Protein AF-A0A353Y645-F1 (afdb_monomer_lite)

pLDDT: mean 97.94, std 1.26, range [88.69, 98.69]

Sequence (67 aa):
MKFDMGGAASVLGVFRALAELKPAVNVVGLIPSCENMPDGKAVKPGDVVTSMSGQTIEILNTDAEGR

Secondary structure (DSSP, 8-state):
-TTTTHHHHHHHHHHHHHHHH--SS--------------TTS--TT-EEE-TTS-EEE-S-TT-TT-

Structure (mmCIF, N/CA/C/O backbone):
data_AF-A0A353Y645-F1
#
_entry.id   AF-A0A353Y645-F1
#
loop_
_atom_site.group_PDB
_atom_site.id
_atom_site.type_symbol
_atom_site.label_atom_id
_atom_site.label_alt_id
_atom_site.label_comp_id
_atom_site.label_asym_id
_atom_site.label_entity_id
_atom_site.label_seq_id
_atom_site.pdbx_PDB_ins_code
_atom_site.Cartn_x
_atom_site.Cartn_y
_atom_site.Cartn_z
_atom_site.occupancy
_atom_site.B_iso_or_equiv
_atom_site.auth_seq_id
_atom_site.auth_comp_id
_atom_site.auth_asym_id
_atom_site.auth_atom_id
_atom_site.pdbx_PDB_model_num
ATOM 1 N N . MET A 1 1 ? 13.817 0.137 4.152 1.00 88.69 1 MET A N 1
ATOM 2 C CA . MET A 1 1 ? 13.105 1.346 4.618 1.00 88.69 1 MET A CA 1
ATOM 3 C C . MET A 1 1 ? 12.032 0.963 5.641 1.00 88.69 1 MET A C 1
ATOM 5 O O . MET A 1 1 ? 10.923 0.640 5.261 1.00 88.69 1 MET A O 1
ATOM 9 N N . LYS A 1 2 ? 12.334 0.932 6.95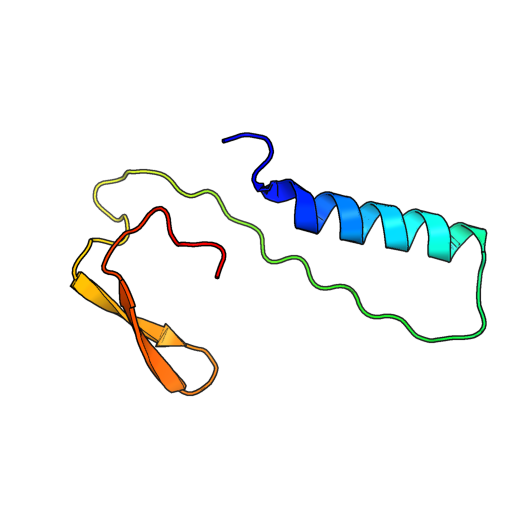1 1.00 96.25 2 LYS A N 1
ATOM 10 C CA . LYS A 1 2 ? 11.396 0.359 7.951 1.00 96.25 2 LYS A CA 1
ATOM 11 C C . LYS A 1 2 ? 10.127 1.183 8.211 1.00 96.25 2 LYS A C 1
ATOM 13 O O . LYS A 1 2 ? 9.171 0.662 8.768 1.00 96.25 2 LYS A O 1
ATOM 18 N N . PHE A 1 3 ? 10.152 2.471 7.870 1.00 97.56 3 PHE A N 1
ATOM 19 C CA . PHE A 1 3 ? 9.044 3.401 8.101 1.00 97.56 3 PHE A CA 1
ATOM 20 C C . PHE A 1 3 ? 8.163 3.607 6.865 1.00 97.56 3 PHE A C 1
ATOM 22 O O . PHE A 1 3 ? 7.236 4.408 6.917 1.00 97.56 3 PHE A O 1
ATOM 29 N N . ASP A 1 4 ? 8.409 2.864 5.785 1.00 98.31 4 ASP A N 1
ATOM 30 C CA . ASP A 1 4 ? 7.637 2.966 4.540 1.00 98.31 4 ASP A CA 1
ATOM 31 C C . ASP A 1 4 ? 6.189 2.444 4.673 1.00 98.31 4 ASP A C 1
ATOM 33 O O . ASP A 1 4 ? 5.316 2.666 3.848 1.00 98.31 4 ASP A O 1
ATOM 37 N N . MET A 1 5 ? 5.888 1.832 5.817 1.00 98.38 5 MET A N 1
ATOM 38 C CA . MET A 1 5 ? 4.548 1.449 6.264 1.00 98.38 5 MET A CA 1
ATOM 39 C C . MET A 1 5 ? 3.851 2.533 7.112 1.00 98.38 5 MET A C 1
ATOM 41 O O . MET A 1 5 ? 2.823 2.269 7.740 1.00 98.38 5 MET A O 1
ATOM 45 N N . GLY A 1 6 ? 4.392 3.756 7.165 1.00 98.38 6 GLY A N 1
ATOM 46 C CA . GLY A 1 6 ? 3.903 4.833 8.031 1.00 98.38 6 GLY A CA 1
ATOM 47 C C . GLY A 1 6 ? 2.426 5.177 7.811 1.00 98.38 6 GLY A C 1
ATOM 48 O O . GLY A 1 6 ? 1.682 5.315 8.781 1.00 98.38 6 GLY A O 1
ATOM 49 N N . GLY A 1 7 ? 1.967 5.215 6.554 1.00 98.12 7 GLY A N 1
ATOM 50 C CA . GLY A 1 7 ? 0.552 5.438 6.232 1.00 98.12 7 GLY A CA 1
ATOM 51 C C . GLY A 1 7 ? -0.365 4.345 6.793 1.00 98.12 7 GLY A C 1
ATOM 52 O O . GLY A 1 7 ? -1.393 4.645 7.399 1.00 98.12 7 GLY A O 1
ATOM 53 N N . ALA A 1 8 ? 0.044 3.077 6.683 1.00 98.50 8 ALA A N 1
ATOM 54 C CA . ALA A 1 8 ? -0.686 1.948 7.255 1.00 98.50 8 ALA A CA 1
ATOM 55 C C . ALA A 1 8 ? -0.748 2.017 8.790 1.00 98.50 8 ALA A C 1
ATOM 57 O O . ALA A 1 8 ? -1.809 1.799 9.380 1.00 98.50 8 ALA A O 1
ATOM 58 N N . ALA A 1 9 ? 0.362 2.375 9.444 1.00 98.56 9 ALA A N 1
ATOM 59 C CA . ALA A 1 9 ? 0.387 2.582 10.891 1.00 98.56 9 ALA A CA 1
ATOM 60 C C . ALA A 1 9 ? -0.565 3.701 11.332 1.00 98.56 9 ALA A C 1
ATOM 62 O O . ALA A 1 9 ? -1.272 3.541 12.327 1.00 98.56 9 ALA A O 1
ATOM 63 N N . SER A 1 10 ? -0.634 4.805 10.582 1.00 98.50 10 SER A N 1
ATOM 64 C CA . SER A 1 10 ? -1.590 5.881 10.848 1.00 98.50 10 SER A CA 1
ATOM 65 C C . SER A 1 10 ? -3.038 5.404 10.729 1.00 98.50 10 SER A C 1
ATOM 67 O O . SER A 1 10 ? -3.833 5.695 11.621 1.00 98.50 10 SER A O 1
ATOM 69 N N . VAL A 1 11 ? -3.380 4.621 9.698 1.00 98.56 11 VAL A N 1
ATOM 70 C CA . VAL A 1 11 ? -4.725 4.030 9.554 1.00 98.56 11 VAL A CA 1
ATOM 71 C C . VAL A 1 11 ? -5.065 3.143 10.756 1.00 98.56 11 VAL A C 1
ATOM 73 O O . VAL A 1 11 ? -6.127 3.312 11.355 1.00 98.56 11 VAL A O 1
ATOM 76 N N . LEU A 1 12 ? -4.163 2.250 11.175 1.00 98.56 12 LEU A N 1
ATOM 77 C CA . LEU A 1 12 ? -4.377 1.415 12.367 1.00 98.56 12 LEU A CA 1
ATOM 78 C C . LEU A 1 12 ? -4.558 2.254 13.641 1.00 98.56 12 LEU A C 1
ATOM 80 O O . LEU A 1 12 ? -5.444 1.967 14.448 1.00 98.56 12 LEU A O 1
ATOM 84 N N . GLY A 1 13 ? -3.762 3.312 13.808 1.00 98.62 13 GLY A N 1
ATOM 85 C CA . GLY A 1 13 ? -3.890 4.252 14.923 1.00 98.62 13 GLY A CA 1
ATOM 86 C C . GLY A 1 13 ? -5.244 4.970 14.944 1.00 98.62 13 GLY A C 1
ATOM 87 O O . GLY A 1 13 ? -5.864 5.083 16.001 1.00 98.62 13 GLY A O 1
ATOM 88 N N . VAL A 1 14 ? -5.755 5.383 13.780 1.00 98.50 14 VAL A N 1
ATOM 89 C CA . VAL A 1 14 ? -7.104 5.960 13.654 1.00 98.50 14 VAL A CA 1
ATOM 90 C C . VAL A 1 14 ? -8.164 4.949 14.081 1.00 98.50 14 VAL A C 1
ATOM 92 O O . VAL A 1 14 ? -9.048 5.291 14.862 1.00 98.50 14 VAL A O 1
ATOM 95 N N . PHE A 1 15 ? -8.066 3.692 13.647 1.00 98.44 15 PHE A N 1
ATOM 96 C CA . PHE A 1 15 ? -9.019 2.652 14.049 1.00 98.44 15 PHE A CA 1
ATOM 97 C C . PHE A 1 15 ? -8.980 2.357 15.551 1.00 98.44 15 PHE A C 1
ATOM 99 O O . PHE A 1 15 ? -10.027 2.118 16.156 1.00 98.44 15 PHE A O 1
ATOM 106 N N . ARG A 1 16 ? -7.802 2.451 16.179 1.00 98.56 16 ARG A N 1
ATOM 107 C CA . ARG A 1 16 ? -7.687 2.392 17.638 1.00 98.56 16 ARG A CA 1
ATOM 108 C C . ARG A 1 16 ? -8.458 3.533 18.309 1.00 98.56 16 ARG A C 1
ATOM 110 O O . ARG A 1 16 ? -9.233 3.268 19.224 1.00 98.56 16 ARG A O 1
ATOM 117 N N . ALA A 1 17 ? -8.298 4.766 17.832 1.00 98.56 17 ALA A N 1
ATOM 118 C CA . ALA A 1 17 ? -9.020 5.922 18.364 1.00 98.56 17 ALA A CA 1
ATOM 119 C C . ALA A 1 17 ? -10.542 5.826 18.132 1.00 98.56 17 ALA A C 1
ATOM 121 O O . ALA A 1 17 ? -11.330 6.139 19.022 1.00 98.56 17 ALA A O 1
ATOM 122 N N . LEU A 1 18 ? -10.975 5.341 16.964 1.00 98.38 18 LEU A N 1
ATOM 123 C CA . LEU A 1 18 ? -12.394 5.139 16.648 1.00 98.38 18 LEU A CA 1
ATOM 124 C C . LEU A 1 18 ? -13.058 4.121 17.583 1.00 98.38 18 LEU A C 1
ATOM 126 O O . LEU A 1 18 ? -14.192 4.339 18.010 1.00 98.38 18 LEU A O 1
ATOM 130 N N . ALA A 1 19 ? -12.356 3.041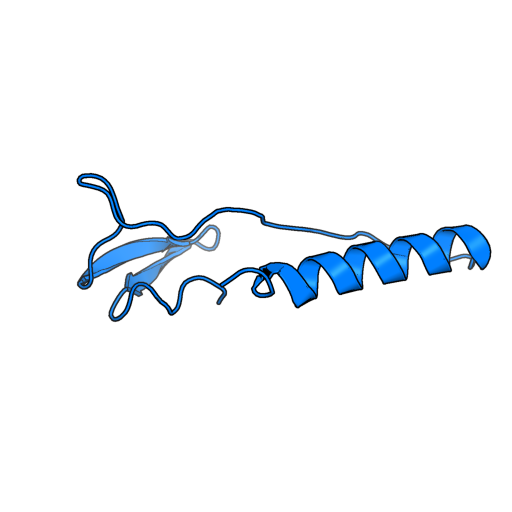 17.936 1.00 97.56 19 ALA A N 1
ATOM 131 C CA . ALA A 1 19 ? -12.858 2.038 18.874 1.00 97.56 19 ALA A CA 1
ATOM 132 C C . ALA A 1 19 ? -13.097 2.609 20.286 1.00 97.56 19 ALA A C 1
ATOM 134 O O . ALA A 1 19 ? -14.001 2.156 20.992 1.00 97.56 19 ALA A O 1
ATOM 135 N N . GLU A 1 20 ? -12.308 3.609 20.686 1.00 98.44 20 GLU A N 1
ATOM 136 C CA . GLU A 1 20 ? -12.441 4.300 21.972 1.00 98.44 20 GLU A CA 1
ATOM 137 C C . GLU A 1 20 ? -13.554 5.362 21.938 1.00 98.44 20 GLU A C 1
ATOM 139 O O . GLU A 1 20 ? -14.369 5.421 22.858 1.00 98.44 20 GLU A O 1
ATOM 144 N N . LEU A 1 21 ? -13.646 6.151 20.860 1.00 98.50 21 LEU A N 1
ATOM 145 C CA . LEU A 1 21 ? -14.628 7.237 20.718 1.00 98.50 21 LEU A CA 1
ATOM 146 C C . LEU A 1 21 ? -16.048 6.762 20.372 1.00 98.50 21 LEU A C 1
ATOM 148 O O . LEU A 1 21 ? -17.012 7.440 20.720 1.00 98.50 21 LEU A O 1
ATOM 152 N N . LYS A 1 22 ? -16.184 5.626 19.675 1.00 97.12 22 LYS A N 1
ATOM 153 C CA . LYS A 1 22 ? -17.463 5.038 19.227 1.00 97.12 22 LYS A CA 1
ATOM 154 C C . LYS A 1 22 ? -18.415 6.041 18.544 1.00 97.12 22 LYS A C 1
ATOM 156 O O . LYS A 1 22 ? -19.583 6.136 18.931 1.00 97.12 22 LYS A O 1
ATOM 161 N N . PRO A 1 23 ? -17.958 6.802 17.532 1.00 97.62 23 PRO A N 1
ATOM 162 C CA . PRO A 1 23 ? -18.841 7.712 16.816 1.00 97.62 23 PRO A CA 1
ATOM 163 C C . PRO A 1 23 ? -19.916 6.928 16.047 1.00 97.62 23 PRO A C 1
ATOM 165 O O . PRO A 1 23 ? -19.677 5.813 15.586 1.00 97.62 23 PRO A O 1
ATOM 168 N N . ALA A 1 24 ? -21.096 7.521 15.862 1.00 97.94 24 ALA A N 1
ATOM 169 C CA . ALA A 1 24 ? -22.202 6.915 15.115 1.00 97.94 24 ALA A CA 1
ATOM 170 C C . ALA A 1 24 ? -22.006 7.032 13.588 1.00 97.94 24 ALA A C 1
ATOM 172 O O . ALA A 1 24 ? -22.866 7.547 12.875 1.00 97.94 24 ALA A O 1
ATOM 173 N N . VAL A 1 25 ? -20.846 6.599 13.089 1.00 97.81 25 VAL A N 1
ATOM 174 C CA . VAL A 1 25 ? -20.491 6.596 11.665 1.00 97.81 25 VAL A CA 1
ATOM 175 C C . VAL A 1 25 ? -19.808 5.287 11.291 1.00 97.81 25 VAL A C 1
ATOM 177 O O . VAL A 1 25 ? -19.067 4.707 12.083 1.00 97.81 25 VAL A O 1
ATOM 180 N N . ASN A 1 26 ? -20.031 4.839 10.058 1.00 97.88 26 ASN A N 1
ATOM 181 C CA . ASN A 1 26 ? -19.352 3.670 9.510 1.00 97.88 26 ASN A CA 1
ATOM 182 C C . ASN A 1 26 ? -18.032 4.099 8.860 1.00 97.88 26 ASN A C 1
ATOM 184 O O . ASN A 1 26 ? -18.015 5.029 8.055 1.00 97.88 26 ASN A O 1
ATOM 188 N N . VAL A 1 27 ? -16.938 3.405 9.182 1.00 98.00 27 VAL A N 1
ATOM 189 C CA . VAL A 1 27 ? -15.599 3.666 8.630 1.00 98.00 27 VAL A CA 1
ATOM 190 C C . VAL A 1 27 ? -15.001 2.358 8.119 1.00 98.00 27 VAL A C 1
ATOM 192 O O . VAL A 1 27 ? -15.062 1.340 8.806 1.00 98.00 27 VAL A O 1
ATOM 195 N N . VAL A 1 28 ? -14.402 2.388 6.926 1.00 98.25 28 VAL A N 1
ATOM 196 C CA . VAL A 1 28 ? -13.683 1.254 6.323 1.00 98.25 28 VAL A CA 1
ATOM 197 C C . VAL A 1 28 ? -12.221 1.645 6.128 1.00 98.25 28 VAL A C 1
ATOM 199 O O . VAL A 1 28 ? -11.934 2.715 5.598 1.00 98.25 28 VAL A O 1
ATOM 202 N N . GLY A 1 29 ? -11.302 0.787 6.573 1.00 97.56 29 GLY A N 1
ATOM 203 C CA . GLY A 1 29 ? -9.858 0.973 6.441 1.00 97.56 29 GLY A CA 1
ATOM 204 C C . GLY A 1 29 ? -9.261 -0.102 5.540 1.00 97.56 29 GLY A C 1
ATOM 205 O O . GLY A 1 29 ? -9.593 -1.276 5.682 1.00 97.56 29 GLY A O 1
ATOM 206 N N . LEU A 1 30 ? -8.384 0.301 4.622 1.00 98.06 30 LEU A N 1
ATOM 207 C CA . LEU A 1 30 ? -7.674 -0.586 3.701 1.00 98.06 30 LEU A CA 1
ATOM 208 C C . LEU A 1 30 ? -6.168 -0.405 3.901 1.00 98.06 30 LEU A C 1
ATOM 210 O O . LEU A 1 30 ? -5.691 0.725 3.985 1.00 98.06 30 LEU A O 1
ATOM 214 N N . ILE A 1 31 ? -5.434 -1.515 3.987 1.00 98.25 31 ILE A N 1
ATOM 215 C CA . ILE A 1 31 ? -3.980 -1.530 4.181 1.00 98.25 31 ILE A CA 1
ATOM 216 C C . ILE A 1 31 ? -3.375 -2.517 3.174 1.00 98.25 31 ILE A C 1
ATOM 218 O O . ILE A 1 31 ? -3.310 -3.712 3.470 1.00 98.25 31 ILE A O 1
ATOM 222 N N . PRO A 1 32 ? -2.970 -2.064 1.974 1.00 97.38 32 PRO A N 1
ATOM 223 C CA . PRO A 1 32 ? -2.103 -2.863 1.118 1.00 97.38 32 PRO A CA 1
ATOM 224 C C . PRO A 1 32 ? -0.714 -2.950 1.764 1.00 97.38 32 PRO A C 1
ATOM 226 O O . PRO A 1 32 ? -0.1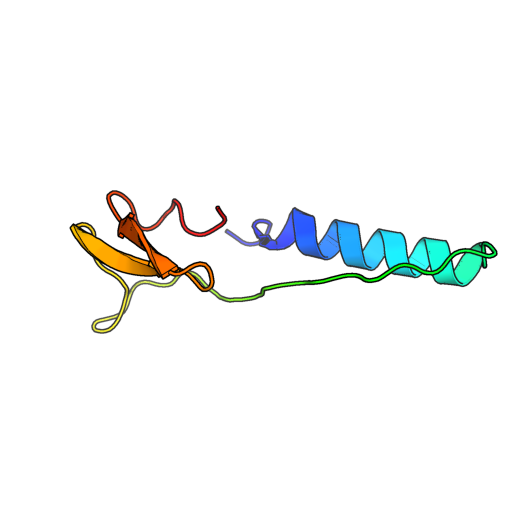68 -1.944 2.216 1.00 97.38 32 PRO A O 1
ATOM 229 N N . SER A 1 33 ? -0.154 -4.155 1.843 1.00 97.50 33 SER A N 1
ATOM 230 C CA . SER A 1 33 ? 1.142 -4.403 2.475 1.00 97.50 33 SER A CA 1
ATOM 231 C C . SER A 1 33 ? 1.975 -5.391 1.662 1.00 97.50 33 SER A C 1
ATOM 233 O O . SER A 1 33 ? 1.487 -6.430 1.221 1.00 97.50 33 SER A O 1
ATOM 235 N N . CYS A 1 34 ? 3.243 -5.047 1.454 1.00 97.25 34 CYS A N 1
ATOM 236 C CA . CYS A 1 34 ? 4.252 -5.881 0.808 1.00 97.25 34 CYS A CA 1
ATOM 237 C C . CYS A 1 34 ? 5.655 -5.398 1.215 1.00 97.25 34 CYS A C 1
ATOM 239 O O . CYS A 1 34 ? 5.788 -4.370 1.879 1.00 97.25 34 CYS A O 1
ATOM 241 N N . GLU A 1 35 ? 6.688 -6.141 0.823 1.00 98.19 35 GLU A N 1
ATOM 242 C CA . GLU A 1 35 ? 8.071 -5.663 0.851 1.00 98.19 35 GLU A CA 1
ATOM 243 C C . GLU A 1 35 ? 8.523 -5.348 -0.579 1.00 98.19 35 GLU A C 1
ATOM 245 O O . GLU A 1 35 ? 8.193 -6.091 -1.506 1.00 98.19 35 GLU A O 1
ATOM 250 N N . ASN A 1 36 ? 9.314 -4.286 -0.751 1.00 98.19 36 ASN A N 1
ATOM 251 C CA . ASN A 1 36 ? 10.011 -3.998 -2.002 1.00 98.19 36 ASN A CA 1
ATOM 252 C C . ASN A 1 36 ? 11.455 -4.508 -1.905 1.00 98.19 36 ASN A C 1
ATOM 254 O O . ASN A 1 36 ? 12.279 -3.929 -1.193 1.00 98.19 36 ASN A O 1
ATOM 258 N N . MET A 1 37 ? 11.743 -5.634 -2.563 1.00 98.00 37 MET A N 1
ATOM 259 C CA . MET A 1 37 ? 13.018 -6.345 -2.439 1.00 98.00 37 MET A CA 1
ATOM 260 C C . MET A 1 37 ? 13.601 -6.705 -3.809 1.00 98.00 37 MET A C 1
ATOM 262 O O . MET A 1 37 ? 12.860 -7.132 -4.698 1.00 98.00 37 MET A O 1
ATOM 266 N N . PRO A 1 38 ? 14.931 -6.602 -3.986 1.00 97.81 38 PRO A N 1
ATOM 267 C CA . PRO A 1 38 ? 15.585 -7.112 -5.179 1.00 97.81 38 PRO A CA 1
ATOM 268 C C . PRO A 1 38 ? 15.625 -8.646 -5.151 1.00 97.81 38 PRO A C 1
ATOM 270 O O . PRO A 1 38 ? 16.038 -9.256 -4.166 1.00 97.81 38 PRO A O 1
ATOM 273 N N . ASP A 1 39 ? 15.239 -9.262 -6.263 1.00 97.81 39 ASP A N 1
ATOM 274 C CA . ASP A 1 39 ? 15.341 -10.700 -6.527 1.00 97.81 39 ASP A CA 1
ATOM 275 C C . ASP A 1 39 ? 15.437 -10.926 -8.048 1.00 97.81 39 ASP A C 1
ATOM 277 O O . ASP A 1 39 ? 15.112 -10.040 -8.839 1.00 97.81 39 ASP A O 1
ATOM 281 N N . GLY A 1 40 ? 15.830 -12.126 -8.485 1.00 98.12 40 GLY A N 1
ATOM 282 C CA . GLY A 1 40 ? 15.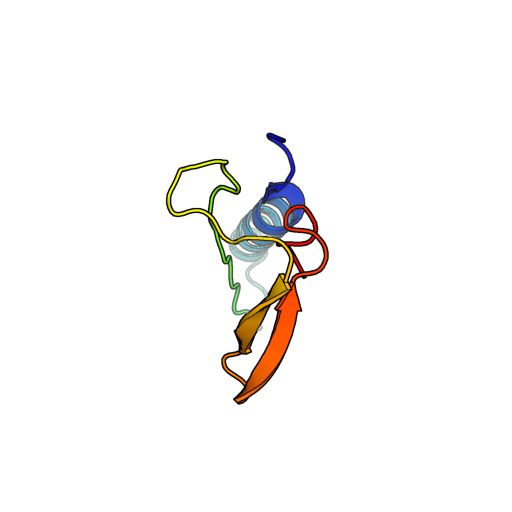807 -12.522 -9.897 1.00 98.12 40 GLY A CA 1
ATOM 283 C C . GLY A 1 40 ? 14.406 -12.519 -10.526 1.00 98.12 40 GLY A C 1
ATOM 284 O O . GLY A 1 40 ? 14.291 -12.541 -11.751 1.00 98.12 40 GLY A O 1
ATOM 285 N N . LYS A 1 41 ? 13.345 -12.481 -9.709 1.00 97.44 41 LYS A N 1
ATOM 286 C CA . LYS A 1 41 ? 11.944 -12.356 -10.141 1.00 97.44 41 LYS A CA 1
ATOM 287 C C . LYS A 1 41 ? 11.316 -10.997 -9.813 1.00 97.44 41 LYS A C 1
ATOM 289 O O . LYS A 1 41 ? 10.103 -10.855 -9.962 1.00 97.44 41 LYS A O 1
ATOM 294 N N . ALA A 1 42 ? 12.098 -10.021 -9.351 1.00 98.31 42 ALA A N 1
ATOM 295 C CA . ALA A 1 42 ? 11.579 -8.692 -9.051 1.00 98.31 42 ALA A CA 1
ATOM 296 C C . ALA A 1 42 ? 11.073 -7.976 -10.318 1.00 98.31 42 ALA A C 1
ATOM 298 O O . ALA A 1 42 ? 11.479 -8.284 -11.445 1.00 98.31 42 ALA A O 1
ATOM 299 N N . VAL A 1 43 ? 10.187 -6.999 -10.114 1.00 97.75 43 VAL A N 1
ATOM 300 C CA . VAL A 1 43 ? 9.796 -6.045 -11.159 1.00 97.75 43 VAL A CA 1
ATOM 301 C C . VAL A 1 43 ? 11.023 -5.288 -11.663 1.00 97.75 43 VAL A C 1
ATOM 303 O O . VAL A 1 43 ? 11.949 -5.003 -10.903 1.00 97.75 43 VAL A O 1
ATOM 306 N N . LYS A 1 44 ? 11.042 -4.978 -12.958 1.00 98.12 44 LYS A N 1
ATOM 307 C CA . LYS A 1 44 ? 12.174 -4.332 -13.628 1.00 98.12 44 LYS A CA 1
ATOM 308 C C . LYS A 1 44 ? 11.761 -2.960 -14.150 1.00 98.12 44 LYS A C 1
ATOM 310 O O . LYS A 1 44 ? 10.629 -2.808 -14.611 1.00 98.12 44 LYS A O 1
ATOM 315 N N . PRO A 1 45 ? 12.678 -1.979 -14.166 1.00 98.44 45 PRO A N 1
ATOM 316 C CA . PRO A 1 45 ? 12.476 -0.767 -14.941 1.00 98.44 45 PRO A CA 1
ATOM 317 C C . PRO A 1 45 ? 12.124 -1.091 -16.405 1.00 98.44 45 PRO A C 1
ATOM 319 O O . PRO A 1 45 ? 12.809 -1.892 -17.042 1.00 98.44 45 PRO A O 1
ATOM 322 N N . GLY A 1 46 ? 11.052 -0.489 -16.916 1.00 98.38 46 GLY A N 1
ATOM 323 C CA . GLY A 1 46 ? 10.471 -0.740 -18.237 1.00 98.38 46 GLY A CA 1
ATOM 324 C C . GLY A 1 46 ? 9.383 -1.822 -18.273 1.00 98.38 46 GLY A C 1
ATOM 325 O O . GLY A 1 46 ? 8.723 -1.966 -19.301 1.00 98.38 46 GLY A O 1
ATOM 326 N N . ASP A 1 47 ? 9.147 -2.570 -17.186 1.00 98.50 47 ASP A N 1
ATOM 327 C CA . ASP A 1 47 ? 7.985 -3.462 -17.118 1.00 98.50 47 ASP A CA 1
ATOM 328 C C . ASP A 1 47 ? 6.688 -2.631 -17.187 1.00 98.50 47 ASP A C 1
ATOM 330 O O . ASP A 1 47 ? 6.557 -1.592 -16.534 1.00 98.50 47 ASP A O 1
ATOM 334 N N . VAL A 1 48 ? 5.710 -3.109 -17.964 1.00 98.56 48 VAL A N 1
ATOM 335 C CA . VAL A 1 48 ? 4.374 -2.505 -18.055 1.00 98.56 48 VAL A CA 1
ATOM 336 C C . VAL A 1 48 ? 3.370 -3.395 -17.337 1.00 98.56 48 VAL A C 1
ATOM 338 O O . VAL A 1 48 ? 3.130 -4.533 -17.741 1.00 98.56 48 VAL A O 1
ATOM 341 N N . VAL A 1 49 ? 2.758 -2.867 -16.280 1.00 98.06 49 VAL A N 1
ATOM 342 C 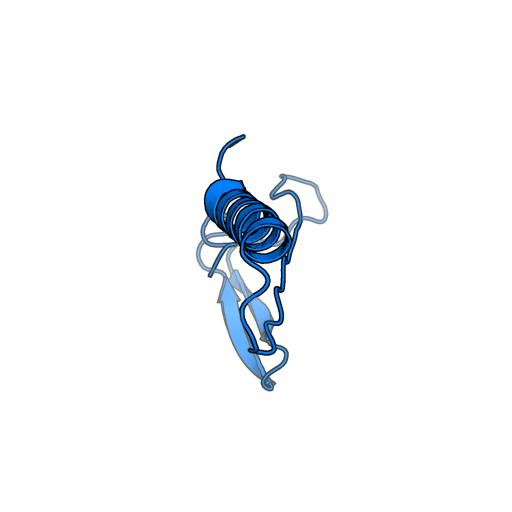CA . VAL A 1 49 ? 1.733 -3.567 -15.496 1.00 98.06 49 VAL A CA 1
ATOM 343 C C . VAL A 1 49 ? 0.344 -3.019 -15.801 1.00 98.06 49 VAL A C 1
ATOM 345 O O . VAL A 1 49 ? 0.184 -1.851 -16.149 1.00 98.06 49 VAL A O 1
ATOM 348 N N . THR A 1 50 ? -0.680 -3.862 -15.669 1.00 98.50 50 THR A N 1
ATOM 349 C CA . THR A 1 50 ? -2.084 -3.443 -15.797 1.00 98.50 50 THR A CA 1
ATOM 350 C C . THR A 1 50 ? -2.694 -3.303 -14.407 1.00 98.50 50 THR A C 1
ATOM 352 O O . THR A 1 50 ? -2.714 -4.260 -13.635 1.00 98.50 50 THR A O 1
ATOM 355 N N . SER A 1 51 ? -3.176 -2.107 -14.077 1.00 97.88 51 SER A N 1
ATOM 356 C CA . SER A 1 51 ? -3.859 -1.824 -12.810 1.00 97.88 51 SER A CA 1
ATOM 357 C C . SER A 1 51 ? -5.232 -2.502 -12.730 1.00 97.88 51 SER A C 1
ATOM 359 O O . SER A 1 51 ? -5.819 -2.873 -13.745 1.00 97.88 51 SER A O 1
ATOM 361 N N . MET A 1 52 ? -5.815 -2.561 -11.526 1.00 97.62 52 MET A N 1
ATOM 362 C CA . MET A 1 52 ? -7.189 -3.050 -11.329 1.00 97.62 52 MET A CA 1
ATOM 363 C C . MET A 1 52 ? -8.232 -2.249 -12.132 1.00 97.62 52 MET A C 1
ATOM 365 O O . MET A 1 52 ? -9.268 -2.790 -12.506 1.00 97.62 52 MET A O 1
ATOM 369 N N . SER A 1 53 ? -7.951 -0.977 -12.438 1.00 98.00 53 SER A N 1
ATOM 370 C CA . SER A 1 53 ? -8.813 -0.137 -13.282 1.00 98.00 53 SER A CA 1
ATOM 371 C C . SER A 1 53 ? -8.709 -0.435 -14.787 1.00 98.00 53 SER A C 1
ATOM 373 O O . SER A 1 53 ? -9.453 0.144 -15.572 1.00 98.00 53 SER A O 1
ATOM 375 N N . GLY A 1 54 ? -7.776 -1.297 -15.204 1.00 98.44 54 GLY A N 1
ATOM 376 C CA . GLY A 1 54 ? -7.480 -1.600 -16.607 1.00 98.44 54 GLY A CA 1
ATOM 377 C C . GLY A 1 54 ? -6.466 -0.658 -17.269 1.00 98.44 54 GLY A C 1
ATOM 378 O O . GLY A 1 54 ? -6.032 -0.925 -18.385 1.00 98.44 54 GLY A O 1
ATOM 379 N N . GLN A 1 55 ? -6.045 0.420 -16.599 1.00 98.56 55 GLN A N 1
ATOM 380 C CA . GLN A 1 55 ? -4.986 1.311 -17.091 1.00 98.56 55 GLN A CA 1
ATOM 381 C C . GLN A 1 55 ? -3.612 0.638 -17.011 1.00 98.56 55 GLN A C 1
ATOM 383 O O . GLN A 1 55 ? -3.325 -0.055 -16.029 1.00 98.56 55 GLN A O 1
ATOM 388 N N . THR A 1 56 ? -2.757 0.889 -18.001 1.00 98.62 56 THR A N 1
ATOM 389 C CA . THR A 1 56 ? -1.371 0.405 -18.044 1.00 98.62 56 THR A CA 1
ATOM 390 C C . THR A 1 56 ? -0.402 1.407 -17.422 1.00 98.62 56 THR A C 1
ATOM 392 O O . THR A 1 56 ? -0.550 2.611 -17.624 1.00 98.62 56 THR A O 1
ATOM 395 N N . ILE A 1 57 ? 0.611 0.913 -16.710 1.00 98.56 57 ILE A N 1
ATOM 396 C CA . ILE A 1 57 ? 1.627 1.716 -16.022 1.00 98.56 57 ILE A CA 1
ATOM 397 C C . ILE A 1 57 ? 3.004 1.188 -16.422 1.00 98.56 57 ILE A C 1
ATOM 399 O O . ILE A 1 57 ? 3.313 0.028 -16.155 1.00 98.56 57 ILE A O 1
ATOM 403 N N . GLU A 1 58 ? 3.821 2.034 -17.046 1.00 98.69 58 GLU A N 1
ATOM 404 C CA . GLU A 1 58 ? 5.242 1.754 -17.257 1.00 98.69 58 GLU A CA 1
ATOM 405 C C . GLU A 1 58 ? 6.022 2.079 -15.980 1.00 98.69 58 GLU A C 1
ATOM 407 O O . GLU A 1 58 ? 5.996 3.205 -15.474 1.00 98.69 58 GLU A O 1
ATOM 412 N N . ILE A 1 59 ? 6.728 1.085 -15.453 1.00 98.56 59 ILE A N 1
ATOM 413 C CA . ILE A 1 59 ? 7.533 1.232 -14.245 1.00 98.56 59 ILE A CA 1
ATOM 414 C C . ILE A 1 59 ? 8.901 1.775 -14.649 1.00 98.56 59 ILE A C 1
ATOM 416 O O . ILE A 1 59 ? 9.802 1.015 -14.971 1.00 98.56 59 ILE A O 1
ATOM 420 N N . LEU A 1 60 ? 9.092 3.094 -14.629 1.00 98.56 60 LEU A N 1
ATOM 421 C CA . LEU A 1 60 ? 10.408 3.691 -14.922 1.00 98.56 60 LEU A CA 1
ATOM 422 C C . LEU A 1 60 ? 11.403 3.547 -13.759 1.00 98.56 60 LEU A C 1
ATOM 424 O O . LEU A 1 60 ? 12.611 3.496 -13.973 1.00 98.56 60 LEU A O 1
ATOM 428 N N . ASN A 1 61 ? 10.900 3.485 -12.526 1.00 98.38 61 ASN A N 1
ATOM 429 C CA . ASN A 1 61 ? 11.688 3.296 -11.313 1.00 98.38 61 ASN A CA 1
ATOM 430 C C . ASN A 1 61 ? 10.908 2.380 -10.358 1.00 98.38 61 ASN A C 1
ATOM 432 O O . ASN A 1 61 ? 9.726 2.613 -10.120 1.00 98.38 61 ASN A O 1
ATOM 436 N N . THR A 1 62 ? 11.552 1.334 -9.841 1.00 98.12 62 THR A N 1
ATOM 437 C CA . THR A 1 62 ? 10.934 0.343 -8.944 1.00 98.12 62 THR A CA 1
ATOM 438 C C . THR A 1 62 ? 10.859 0.804 -7.486 1.00 98.12 62 THR A C 1
ATOM 440 O O . THR A 1 62 ? 10.151 0.183 -6.709 1.00 98.12 62 THR A O 1
ATOM 443 N N . ASP A 1 63 ? 11.548 1.890 -7.121 1.00 98.38 63 ASP A N 1
ATOM 444 C CA . ASP A 1 63 ? 11.483 2.574 -5.807 1.00 98.38 63 ASP A CA 1
ATOM 445 C C . ASP A 1 63 ? 10.353 3.628 -5.759 1.00 98.38 63 ASP A C 1
ATOM 447 O O . ASP A 1 63 ? 10.351 4.595 -5.002 1.00 98.38 63 ASP A O 1
ATOM 451 N N . ALA A 1 64 ? 9.419 3.508 -6.697 1.00 98.00 64 ALA A N 1
ATOM 452 C CA . ALA A 1 64 ? 8.244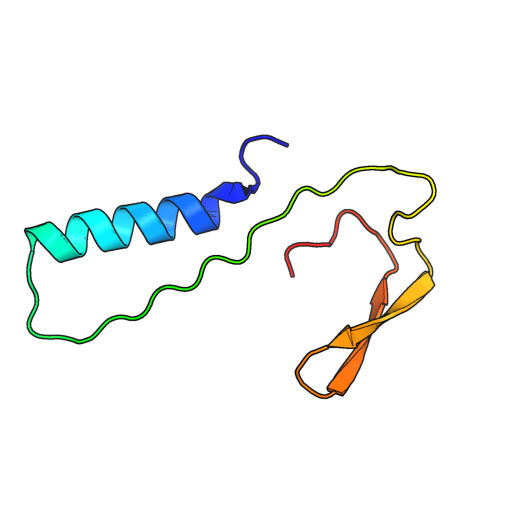 4.347 -6.850 1.00 98.00 64 ALA A CA 1
ATOM 453 C C . ALA A 1 64 ? 6.963 3.503 -6.688 1.00 98.00 64 ALA A C 1
ATOM 455 O O . ALA A 1 64 ? 5.939 3.800 -7.299 1.00 98.00 64 ALA A O 1
ATOM 456 N N . GLU A 1 65 ? 7.035 2.455 -5.876 1.00 97.88 65 GLU A N 1
ATOM 457 C CA . GLU A 1 65 ? 6.081 1.362 -5.704 1.00 97.88 65 GLU A CA 1
ATOM 458 C C . GLU A 1 65 ? 4.822 1.720 -4.909 1.00 97.88 65 GLU A C 1
ATOM 460 O O . GLU A 1 65 ? 3.786 1.096 -5.109 1.00 97.88 65 GLU A O 1
ATOM 465 N N . GLY A 1 66 ? 4.887 2.714 -4.019 1.00 96.88 66 GLY A N 1
ATOM 466 C CA . GLY A 1 66 ? 3.787 3.029 -3.095 1.00 96.88 66 GLY A CA 1
ATOM 467 C C . GLY A 1 66 ? 2.626 3.847 -3.680 1.00 96.88 66 GLY A C 1
ATOM 468 O O . GLY A 1 66 ? 1.740 4.243 -2.924 1.00 96.88 66 GLY A O 1
ATOM 469 N N . ARG A 1 67 ? 2.659 4.169 -4.978 1.00 96.12 67 ARG A N 1
ATOM 470 C CA . ARG A 1 67 ? 1.739 5.113 -5.644 1.00 96.12 67 ARG A CA 1
ATOM 471 C C . ARG A 1 67 ? 0.443 4.491 -6.156 1.00 96.12 67 ARG A C 1
ATOM 473 O O . ARG A 1 67 ? 0.445 3.287 -6.488 1.00 96.12 67 ARG A O 1
#

Radius of gyration: 16.57 Å; chains: 1; bounding box: 38×20×40 Å

Foldseek 3Di:
DVCPQVVVVVLVVVVVVCVVVVDPDDDDDDRDDDDQDDDPPHDDQQDWDQDPVRDIDGCNDSVVPPD